Protein AF-A0A3D0NDK8-F1 (afdb_monomer)

Structure (mmCIF, N/CA/C/O backbone):
data_AF-A0A3D0NDK8-F1
#
_entry.id   AF-A0A3D0NDK8-F1
#
loop_
_atom_site.group_PDB
_atom_site.id
_atom_site.type_symbol
_atom_site.label_atom_id
_atom_site.label_alt_id
_atom_site.label_comp_id
_atom_site.label_asym_id
_atom_site.label_entity_id
_atom_site.label_seq_id
_atom_site.pdbx_PDB_ins_code
_atom_site.Cartn_x
_atom_site.Cartn_y
_atom_site.Cartn_z
_atom_site.occupancy
_atom_site.B_iso_or_equiv
_atom_site.auth_seq_id
_atom_site.auth_comp_id
_atom_site.auth_asym_id
_atom_site.auth_atom_id
_atom_site.pdbx_PDB_model_num
ATOM 1 N N . MET A 1 1 ? -35.963 5.975 19.068 1.00 43.03 1 MET A N 1
ATOM 2 C CA . MET A 1 1 ? -34.554 6.032 19.504 1.00 43.03 1 MET A CA 1
ATOM 3 C C . MET A 1 1 ? -33.975 4.639 19.347 1.00 43.03 1 MET A C 1
ATOM 5 O O . MET A 1 1 ? -34.209 3.791 20.192 1.00 43.03 1 MET A O 1
ATOM 9 N N . THR A 1 2 ? -33.311 4.383 18.227 1.00 36.91 2 THR A N 1
ATOM 10 C CA . THR A 1 2 ? -32.616 3.121 17.943 1.00 36.91 2 THR A CA 1
ATOM 11 C C . THR A 1 2 ? -31.193 3.493 17.561 1.00 36.91 2 THR A C 1
ATOM 13 O O . THR A 1 2 ? -30.888 3.749 16.403 1.00 36.91 2 THR A O 1
ATOM 16 N N . THR A 1 3 ? -30.331 3.621 18.566 1.00 42.66 3 THR A N 1
ATOM 17 C CA . THR A 1 3 ? -28.883 3.715 18.377 1.00 42.66 3 THR A CA 1
ATOM 18 C C . THR A 1 3 ? -28.380 2.316 18.041 1.00 42.66 3 THR A C 1
ATOM 20 O O . THR A 1 3 ? -28.148 1.499 18.931 1.00 42.66 3 THR A O 1
ATOM 23 N N . SER A 1 4 ? -28.286 2.007 16.748 1.00 43.38 4 SER A N 1
ATOM 24 C CA . SER A 1 4 ? -27.534 0.846 16.276 1.00 43.38 4 SER A CA 1
ATOM 25 C C . SER A 1 4 ? -26.054 1.171 16.456 1.00 43.38 4 SER A C 1
ATOM 27 O O . SER A 1 4 ? -25.451 1.807 15.595 1.00 43.38 4 SER A O 1
ATOM 29 N N . ASN A 1 5 ? -25.486 0.799 17.604 1.00 49.00 5 ASN A N 1
ATOM 30 C CA . ASN A 1 5 ? -24.044 0.846 17.819 1.00 49.00 5 ASN A CA 1
ATOM 31 C C . ASN A 1 5 ? -23.401 -0.198 16.903 1.00 49.00 5 ASN A C 1
ATOM 33 O O . ASN A 1 5 ? -23.272 -1.362 17.268 1.00 49.00 5 ASN A O 1
ATOM 37 N N . ASN A 1 6 ? -23.032 0.219 15.696 1.00 53.19 6 ASN A N 1
ATOM 38 C CA . ASN A 1 6 ? -22.130 -0.545 14.854 1.00 53.19 6 ASN A CA 1
ATOM 39 C C . ASN A 1 6 ? -20.712 -0.322 15.388 1.00 53.19 6 ASN A C 1
ATOM 41 O O . ASN A 1 6 ? -19.997 0.559 14.919 1.00 53.19 6 ASN A O 1
ATOM 45 N N . THR A 1 7 ? -20.331 -1.050 16.437 1.00 56.03 7 THR A N 1
ATOM 46 C CA . THR A 1 7 ? -18.926 -1.151 16.835 1.00 56.03 7 THR A CA 1
ATOM 47 C C . THR A 1 7 ? -18.231 -1.978 15.762 1.00 56.03 7 THR A C 1
ATOM 49 O O . THR A 1 7 ? -18.252 -3.209 15.822 1.00 56.03 7 THR A O 1
ATOM 52 N N . ALA A 1 8 ? -17.698 -1.315 14.735 1.00 62.81 8 ALA A N 1
ATOM 53 C CA . ALA A 1 8 ? -16.802 -1.961 13.792 1.00 62.81 8 ALA A CA 1
ATOM 54 C C . ALA A 1 8 ? -15.656 -2.577 14.608 1.00 62.81 8 ALA A C 1
ATOM 56 O O . ALA A 1 8 ? -14.964 -1.885 15.348 1.00 62.81 8 ALA A O 1
A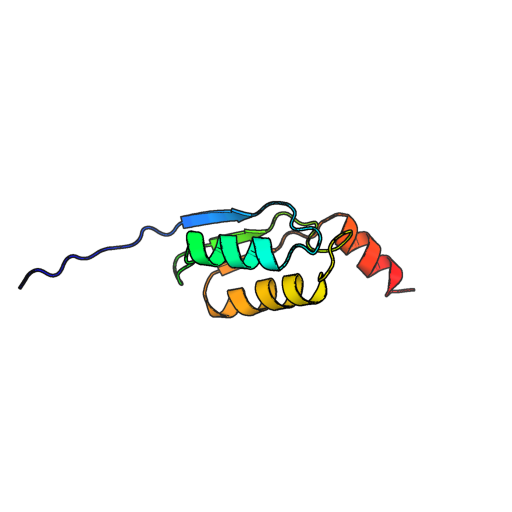TOM 57 N N . SER A 1 9 ? -15.538 -3.903 14.575 1.00 74.69 9 SER A N 1
ATOM 58 C CA . SER A 1 9 ? -14.418 -4.592 15.212 1.00 74.69 9 SER A CA 1
ATOM 59 C C . SER A 1 9 ? -13.148 -4.191 14.477 1.00 74.69 9 SER A C 1
ATOM 61 O O . SER A 1 9 ? -13.129 -4.295 13.253 1.00 74.69 9 SER A O 1
ATOM 63 N N . ALA A 1 10 ? -12.105 -3.803 15.209 1.00 86.25 10 ALA A N 1
ATOM 64 C CA . ALA A 1 10 ? -10.776 -3.577 14.647 1.00 86.25 10 ALA A CA 1
ATOM 65 C C . ALA A 1 10 ? -10.366 -4.767 13.763 1.00 86.25 10 ALA A C 1
ATOM 67 O O . ALA A 1 10 ? -10.425 -5.922 14.210 1.00 86.25 10 ALA A O 1
ATOM 68 N N . ARG A 1 11 ? -10.002 -4.501 12.502 1.00 94.69 11 ARG A N 1
ATOM 69 C CA . ARG A 1 11 ? -9.563 -5.519 11.540 1.00 94.69 11 ARG A CA 1
ATOM 70 C C . ARG A 1 11 ? -8.075 -5.361 11.281 1.00 94.69 11 ARG A C 1
ATOM 72 O O . ARG A 1 11 ? -7.583 -4.257 11.077 1.00 94.69 11 ARG A O 1
ATOM 79 N N . THR A 1 12 ? -7.368 -6.478 11.187 1.00 95.00 12 THR A N 1
ATOM 80 C CA . THR A 1 12 ? -6.033 -6.507 10.582 1.00 95.00 12 THR A CA 1
ATOM 81 C C . THR A 1 12 ? -6.168 -7.013 9.154 1.00 95.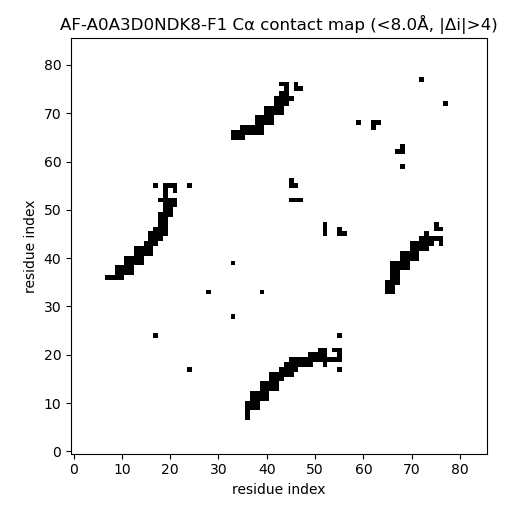00 12 THR A C 1
ATOM 83 O O . THR A 1 12 ? -6.657 -8.122 8.936 1.00 95.00 12 THR A O 1
ATOM 86 N N . ILE A 1 13 ? -5.755 -6.204 8.182 1.00 95.00 13 ILE A N 1
ATOM 87 C CA . ILE A 1 13 ? -5.859 -6.507 6.754 1.00 95.00 13 ILE A CA 1
ATOM 88 C C . ILE A 1 13 ? -4.448 -6.561 6.178 1.00 95.00 13 ILE A C 1
ATOM 90 O O . ILE A 1 13 ? -3.737 -5.560 6.176 1.00 95.00 13 ILE A O 1
ATOM 94 N N . ALA A 1 14 ? -4.045 -7.733 5.691 1.00 94.06 14 ALA A N 1
ATOM 95 C CA . ALA A 1 14 ? -2.769 -7.913 5.010 1.00 94.06 14 ALA A CA 1
ATOM 96 C C . ALA A 1 14 ? -2.937 -7.713 3.497 1.00 94.06 14 ALA A C 1
ATOM 98 O O . ALA A 1 14 ? -3.805 -8.334 2.882 1.00 94.06 14 ALA A O 1
ATOM 99 N N . ILE A 1 15 ? -2.102 -6.858 2.913 1.00 92.19 15 ILE A N 1
ATOM 100 C CA . ILE A 1 15 ? -2.060 -6.529 1.487 1.00 92.19 15 ILE A CA 1
ATOM 101 C C . ILE A 1 15 ? -0.728 -7.049 0.934 1.00 92.19 15 ILE A C 1
ATOM 103 O O . ILE A 1 15 ? 0.338 -6.703 1.445 1.00 92.19 15 ILE A O 1
ATOM 107 N N . GLY A 1 16 ? -0.812 -7.929 -0.065 1.00 87.94 16 GLY A N 1
ATOM 108 C CA . GLY A 1 16 ? 0.349 -8.509 -0.747 1.00 87.94 16 GLY A CA 1
ATOM 109 C C . GLY A 1 16 ? 0.989 -7.564 -1.765 1.00 87.94 16 GLY A C 1
ATOM 110 O O . GLY A 1 16 ? 0.717 -6.366 -1.762 1.00 87.94 16 GLY A O 1
ATOM 111 N N . ASP A 1 17 ? 1.821 -8.133 -2.632 1.00 85.75 17 ASP A N 1
ATOM 112 C CA . ASP A 1 17 ? 2.663 -7.416 -3.595 1.00 85.75 17 ASP A CA 1
ATOM 113 C C . ASP A 1 17 ? 1.839 -6.520 -4.539 1.00 85.75 17 ASP A C 1
ATOM 115 O O . ASP A 1 17 ? 0.839 -6.955 -5.121 1.00 85.75 17 ASP A O 1
ATOM 119 N N . ILE A 1 18 ? 2.263 -5.260 -4.697 1.00 85.25 18 ILE A N 1
ATOM 120 C CA . ILE A 1 18 ? 1.543 -4.253 -5.499 1.00 85.25 18 ILE A CA 1
ATOM 121 C C . ILE A 1 18 ? 2.220 -4.039 -6.854 1.00 85.25 18 ILE A C 1
ATOM 123 O O . ILE A 1 18 ? 1.524 -3.808 -7.840 1.00 85.25 18 ILE A O 1
ATOM 127 N N . HIS A 1 19 ? 3.554 -4.102 -6.923 1.00 84.75 19 HIS A N 1
ATOM 128 C CA . HIS A 1 19 ? 4.326 -3.962 -8.163 1.00 84.75 19 HIS A CA 1
ATOM 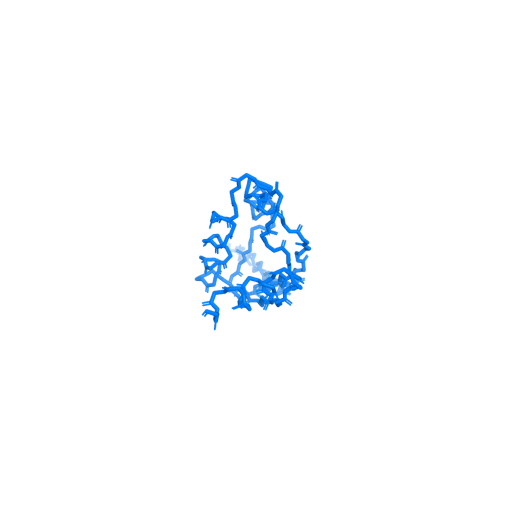129 C C . HIS A 1 19 ? 3.909 -2.756 -9.027 1.00 84.75 19 HIS A C 1
ATOM 131 O O . HIS A 1 19 ? 3.682 -2.884 -10.227 1.00 84.75 19 HIS A O 1
ATOM 137 N N . GLY A 1 20 ? 3.747 -1.571 -8.429 1.00 80.44 20 GLY A N 1
ATOM 138 C CA . GLY A 1 20 ? 3.408 -0.340 -9.157 1.00 80.44 20 GLY A CA 1
ATOM 139 C C . GLY A 1 20 ? 1.981 -0.255 -9.731 1.00 80.44 20 GLY A C 1
ATOM 140 O O . GLY A 1 20 ? 1.700 0.665 -10.503 1.00 80.44 20 GLY A O 1
ATOM 141 N N . CYS A 1 21 ? 1.084 -1.177 -9.368 1.00 86.62 21 CYS A N 1
ATOM 142 C CA . CYS A 1 21 ? -0.324 -1.213 -9.782 1.00 86.62 21 CYS A CA 1
ATOM 143 C C . CYS A 1 21 ? -1.209 -0.304 -8.903 1.00 86.62 21 CYS A C 1
ATOM 145 O O . CYS A 1 21 ? -1.928 -0.754 -8.006 1.00 86.62 21 CYS A O 1
ATOM 147 N N . ALA A 1 22 ? -1.114 1.011 -9.125 1.00 89.00 22 ALA A N 1
ATOM 148 C CA . ALA A 1 22 ? -1.813 2.011 -8.313 1.00 89.00 22 ALA A CA 1
ATOM 149 C C . ALA A 1 22 ? -3.348 1.962 -8.447 1.00 89.00 22 ALA A C 1
ATOM 151 O O . ALA A 1 22 ? -4.049 2.153 -7.452 1.00 89.00 22 ALA A O 1
ATOM 152 N N . ASP A 1 23 ? -3.872 1.676 -9.644 1.00 91.25 23 ASP A N 1
ATOM 153 C CA . ASP A 1 23 ? -5.319 1.609 -9.893 1.00 91.25 23 ASP A CA 1
ATOM 154 C C . ASP A 1 23 ? -5.966 0.454 -9.106 1.00 91.25 23 ASP A C 1
ATOM 156 O O . ASP A 1 23 ? -7.060 0.592 -8.557 1.00 91.25 23 ASP A O 1
ATOM 160 N N . GLU A 1 24 ? -5.296 -0.694 -9.038 1.00 91.31 24 GLU A N 1
ATOM 161 C CA . GLU A 1 24 ? -5.732 -1.884 -8.311 1.00 91.31 24 GLU A CA 1
ATOM 162 C C . GLU A 1 24 ? -5.684 -1.665 -6.800 1.00 91.31 24 GLU A C 1
ATOM 164 O O . GLU A 1 24 ? -6.615 -2.057 -6.091 1.00 91.31 24 GLU A O 1
ATOM 169 N N . LEU A 1 25 ? -4.636 -0.997 -6.308 1.00 92.62 25 LEU A N 1
ATOM 170 C CA . LEU A 1 25 ? -4.544 -0.613 -4.903 1.00 92.62 25 LE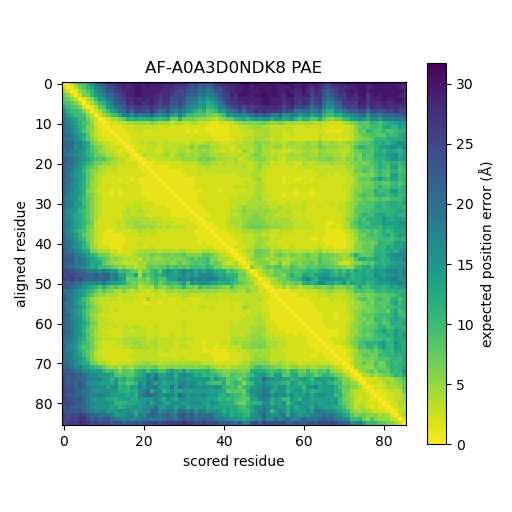U A CA 1
ATOM 171 C C . LEU A 1 25 ? -5.705 0.311 -4.512 1.00 92.62 25 LEU A C 1
ATOM 173 O O . LEU A 1 25 ? -6.366 0.075 -3.504 1.00 92.62 25 LEU A O 1
ATOM 177 N N . GLU A 1 26 ? -5.997 1.336 -5.309 1.00 93.25 26 GLU A N 1
ATOM 178 C CA . GLU A 1 26 ? -7.104 2.259 -5.036 1.00 93.25 26 GLU A CA 1
ATOM 179 C C . GLU A 1 26 ? -8.467 1.560 -5.065 1.00 93.25 26 GLU A C 1
ATOM 181 O O . GLU A 1 26 ? -9.295 1.787 -4.179 1.00 93.25 26 GLU A O 1
ATOM 186 N N . GLN A 1 27 ? -8.691 0.663 -6.028 1.00 94.81 27 GLN A N 1
ATOM 187 C CA . GLN A 1 27 ? -9.905 -0.155 -6.079 1.00 94.81 27 GLN A CA 1
ATOM 188 C C . GLN A 1 27 ? -10.042 -1.047 -4.840 1.00 94.81 27 GLN A C 1
ATOM 190 O O . GLN A 1 27 ? -11.120 -1.119 -4.248 1.00 94.81 27 GLN A O 1
ATOM 195 N N . LEU A 1 28 ? -8.955 -1.689 -4.401 1.00 93.88 28 LEU A N 1
ATOM 196 C CA . LEU A 1 28 ? -8.949 -2.487 -3.176 1.00 93.88 28 LEU A CA 1
ATOM 197 C C . LEU A 1 28 ? -9.319 -1.632 -1.956 1.00 93.88 28 LEU A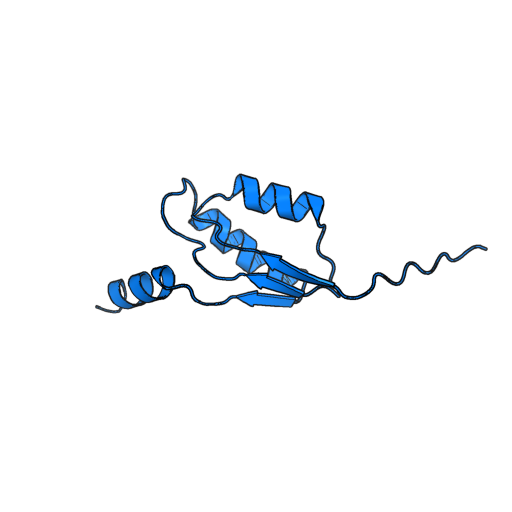 C 1
ATOM 199 O O . LEU A 1 28 ? -10.164 -2.037 -1.157 1.00 93.88 28 LEU A O 1
ATOM 203 N N . LEU A 1 29 ? -8.739 -0.437 -1.829 1.00 94.44 29 LEU A N 1
ATOM 204 C CA . LEU A 1 29 ? -9.026 0.488 -0.729 1.00 94.44 29 LEU A CA 1
ATOM 205 C C . LEU A 1 29 ? -10.489 0.955 -0.729 1.00 94.44 29 LEU A C 1
ATOM 207 O O . LEU A 1 29 ? -11.104 1.036 0.335 1.00 94.44 29 LEU A O 1
ATOM 211 N N . GLN A 1 30 ? -11.077 1.189 -1.906 1.00 94.62 30 GLN A N 1
ATOM 212 C CA . GLN A 1 30 ? -12.502 1.514 -2.044 1.00 94.62 30 GLN A CA 1
ATOM 213 C C . GLN A 1 30 ? -13.425 0.364 -1.623 1.00 94.62 30 GLN A C 1
ATOM 215 O O . GLN A 1 30 ? -14.525 0.616 -1.124 1.00 94.62 30 GLN A O 1
ATOM 220 N N . LEU A 1 31 ? -12.991 -0.886 -1.813 1.00 93.69 31 LEU A N 1
ATOM 221 C CA . LEU A 1 31 ? -13.744 -2.073 -1.407 1.00 93.69 31 LEU A CA 1
ATOM 222 C C . LEU A 1 31 ? -13.673 -2.312 0.103 1.00 93.69 31 LEU A C 1
ATOM 224 O O . LEU A 1 31 ? -14.697 -2.599 0.722 1.00 93.69 31 LEU A O 1
ATOM 228 N N . ILE A 1 32 ? -12.483 -2.212 0.702 1.00 93.44 32 ILE A N 1
ATOM 229 C CA . ILE A 1 32 ? -12.294 -2.544 2.124 1.00 93.44 32 ILE A CA 1
ATOM 230 C C . ILE A 1 32 ? -12.646 -1.391 3.069 1.00 93.44 32 ILE A C 1
ATOM 232 O O . ILE A 1 32 ? -12.941 -1.663 4.237 1.00 93.44 32 ILE A O 1
ATOM 236 N N . GLN A 1 33 ? -12.607 -0.148 2.564 1.00 94.62 33 GLN A N 1
ATOM 237 C CA . GLN A 1 33 ? -12.886 1.107 3.275 1.00 94.62 33 GLN A CA 1
ATOM 238 C C . GLN A 1 33 ? -12.239 1.122 4.667 1.00 94.62 33 GLN A C 1
ATOM 240 O O . GLN A 1 33 ? -12.928 0.896 5.666 1.00 94.62 33 GLN A O 1
ATOM 245 N N . PRO A 1 34 ? -10.906 1.299 4.741 1.00 92.56 34 PRO A N 1
ATOM 246 C CA . PRO A 1 34 ? -10.205 1.262 6.013 1.00 92.56 34 PRO A CA 1
ATOM 247 C C . PRO A 1 34 ? -10.681 2.396 6.924 1.00 92.56 34 PRO A C 1
ATOM 249 O O . PRO A 1 34 ? -10.933 3.518 6.486 1.00 92.56 34 PRO A O 1
ATOM 252 N N . THR A 1 35 ? -10.815 2.071 8.201 1.00 93.88 35 THR A N 1
ATOM 253 C CA . THR A 1 35 ? -11.254 2.964 9.272 1.00 93.88 35 THR A CA 1
ATOM 254 C C . THR A 1 35 ? -10.117 3.181 10.266 1.00 93.88 35 THR A C 1
ATOM 256 O O . THR A 1 35 ? -9.128 2.452 10.247 1.00 93.88 35 THR A O 1
ATOM 259 N N . ALA A 1 36 ? -10.261 4.156 11.163 1.00 93.38 36 ALA A N 1
ATOM 260 C CA . ALA A 1 36 ? -9.231 4.484 12.151 1.00 93.38 36 ALA A CA 1
ATOM 261 C C . ALA A 1 36 ? -8.878 3.336 13.111 1.00 93.38 36 ALA A C 1
ATOM 263 O O . ALA A 1 36 ? -7.775 3.320 13.651 1.00 93.38 36 ALA A O 1
ATOM 264 N N . ASP A 1 37 ? -9.786 2.376 13.296 1.00 93.25 37 ASP A N 1
ATOM 265 C CA . ASP A 1 37 ? -9.574 1.207 14.155 1.00 93.25 37 ASP A CA 1
ATOM 266 C C . ASP A 1 37 ? -8.912 0.030 13.411 1.00 93.25 37 ASP A C 1
ATOM 268 O O . ASP A 1 37 ? -8.591 -0.991 14.023 1.00 93.25 37 ASP A O 1
ATOM 272 N N . ASP A 1 38 ? -8.724 0.134 12.092 1.00 94.69 38 ASP A N 1
ATOM 273 C CA . ASP A 1 38 ? -8.102 -0.914 11.287 1.00 94.69 38 ASP A CA 1
ATOM 274 C C . ASP A 1 38 ? -6.570 -0.809 11.280 1.00 94.69 38 ASP A C 1
ATOM 276 O O . ASP A 1 38 ? -5.976 0.257 11.447 1.00 94.69 38 ASP A O 1
ATOM 280 N N . THR A 1 39 ? -5.919 -1.945 11.035 1.00 94.38 39 THR A N 1
ATOM 281 C CA . THR A 1 39 ? -4.479 -2.040 10.780 1.00 94.38 39 THR A CA 1
ATOM 282 C C . THR A 1 39 ? -4.245 -2.616 9.392 1.00 94.38 39 THR A C 1
ATOM 284 O O . THR A 1 39 ? -4.615 -3.762 9.123 1.00 94.38 39 THR A O 1
ATOM 287 N N . LEU A 1 40 ? -3.600 -1.847 8.519 1.00 95.44 40 LEU A N 1
ATOM 288 C CA . LEU A 1 40 ? -3.167 -2.299 7.200 1.00 95.44 40 LEU A CA 1
ATOM 289 C C . LEU A 1 40 ? -1.716 -2.773 7.267 1.00 95.44 40 LEU A C 1
ATOM 291 O O . LEU A 1 40 ? -0.834 -2.020 7.672 1.00 95.44 40 LEU A O 1
ATOM 295 N N . VAL A 1 41 ? -1.460 -4.013 6.856 1.00 93.69 41 VAL A N 1
ATOM 296 C CA . VAL A 1 41 ? -0.115 -4.599 6.805 1.00 93.69 41 VAL A CA 1
ATOM 297 C C . VAL A 1 41 ? 0.267 -4.825 5.351 1.00 93.69 41 VAL A C 1
ATOM 299 O O . VAL A 1 41 ?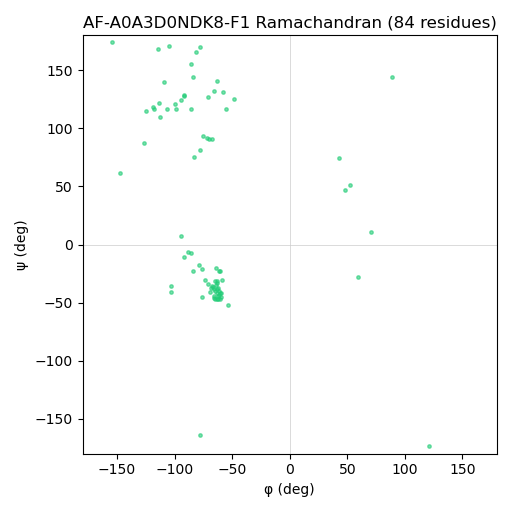 -0.285 -5.707 4.700 1.00 93.69 41 VAL A O 1
ATOM 302 N N . PHE A 1 42 ? 1.217 -4.051 4.844 1.00 91.88 42 PHE A N 1
ATOM 303 C CA . PHE A 1 42 ? 1.763 -4.226 3.505 1.00 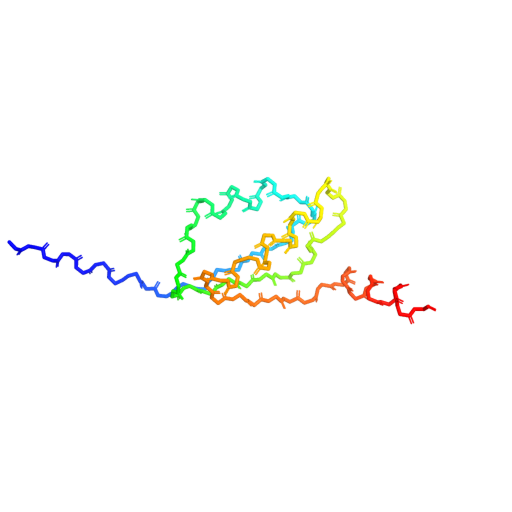91.88 42 PHE A CA 1
ATOM 304 C C . PHE A 1 42 ? 2.995 -5.132 3.546 1.00 91.88 42 PHE A C 1
ATOM 306 O O . PHE A 1 42 ? 3.917 -4.897 4.332 1.00 91.88 42 PHE A O 1
ATOM 313 N N . LEU A 1 43 ? 2.997 -6.175 2.714 1.00 85.56 43 LEU A N 1
ATOM 314 C CA . LEU A 1 43 ? 3.981 -7.261 2.787 1.00 85.56 43 LEU A CA 1
ATOM 315 C C . LEU A 1 43 ? 5.295 -7.002 2.024 1.00 85.56 43 LEU A C 1
ATOM 317 O O . LEU A 1 43 ? 6.239 -7.766 2.217 1.00 85.56 43 LEU A O 1
ATOM 321 N N . GLY A 1 44 ? 5.392 -5.918 1.249 1.00 79.06 44 GLY A N 1
ATOM 322 C CA . GLY A 1 44 ? 6.577 -5.559 0.458 1.00 79.06 44 GLY A CA 1
ATOM 323 C C . GLY A 1 44 ? 6.269 -5.445 -1.036 1.00 79.06 44 GLY A C 1
ATOM 324 O O . GLY A 1 44 ? 5.104 -5.487 -1.428 1.00 79.06 44 GLY A O 1
ATOM 325 N N . ASP A 1 45 ? 7.312 -5.266 -1.852 1.00 78.12 45 ASP A N 1
ATOM 326 C CA . ASP A 1 45 ? 7.240 -5.214 -3.320 1.00 78.12 45 ASP A CA 1
ATOM 327 C C . ASP A 1 45 ? 6.188 -4.206 -3.826 1.00 78.12 45 ASP A C 1
ATOM 329 O O . ASP A 1 45 ? 5.307 -4.484 -4.647 1.00 78.12 45 ASP A O 1
ATOM 333 N N . TYR A 1 46 ? 6.284 -2.983 -3.298 1.00 75.31 46 TYR A N 1
ATOM 334 C CA . TYR A 1 46 ? 5.435 -1.859 -3.701 1.00 75.31 46 TYR A CA 1
ATOM 335 C C . TYR A 1 46 ? 5.796 -1.375 -5.105 1.00 75.31 46 TYR A C 1
ATOM 337 O O . TYR A 1 46 ? 4.942 -0.897 -5.855 1.00 75.31 46 TYR A O 1
ATOM 345 N N . ILE A 1 47 ? 7.088 -1.467 -5.420 1.00 63.53 47 ILE A N 1
ATOM 346 C CA . ILE A 1 47 ? 7.712 -0.960 -6.635 1.00 63.53 47 ILE A CA 1
ATOM 347 C C . ILE A 1 47 ? 8.028 -2.107 -7.602 1.00 63.53 47 ILE A C 1
ATOM 349 O O . ILE A 1 47 ? 7.971 -3.281 -7.242 1.00 63.53 47 ILE A O 1
ATOM 353 N N . ASP A 1 48 ? 8.424 -1.729 -8.818 1.00 61.75 48 ASP A N 1
ATOM 354 C CA . ASP A 1 48 ? 8.872 -2.601 -9.914 1.00 61.75 48 ASP A CA 1
ATOM 355 C C . ASP A 1 48 ? 7.750 -3.109 -10.846 1.00 61.75 48 ASP A C 1
ATOM 357 O O . ASP A 1 48 ? 6.628 -3.354 -10.421 1.00 61.75 48 ASP A O 1
ATOM 361 N N . ARG A 1 49 ? 8.063 -3.236 -12.147 1.00 60.06 49 ARG A N 1
ATOM 362 C CA . ARG A 1 49 ? 7.200 -3.670 -13.283 1.00 60.06 49 ARG A CA 1
ATOM 363 C C . ARG A 1 49 ? 5.925 -2.872 -13.608 1.00 60.06 49 ARG A C 1
ATOM 365 O O . ARG A 1 49 ? 5.518 -2.899 -14.771 1.00 60.06 49 ARG A O 1
ATOM 372 N N . GLY A 1 50 ? 5.296 -2.202 -12.651 1.00 62.91 50 GLY A N 1
ATOM 373 C CA . GLY A 1 50 ? 4.064 -1.442 -12.871 1.00 62.91 50 GLY A CA 1
ATOM 374 C C . GLY A 1 50 ? 4.270 -0.046 -13.464 1.00 62.91 50 GLY A C 1
ATOM 375 O O . GLY A 1 50 ? 5.385 0.484 -13.467 1.00 62.91 50 GLY A O 1
ATOM 376 N N . PRO A 1 51 ? 3.189 0.575 -13.967 1.00 74.44 51 PRO A N 1
ATOM 377 C CA . PRO A 1 51 ? 3.249 1.868 -14.642 1.00 74.44 51 PRO A CA 1
ATOM 378 C C . PRO A 1 51 ? 3.420 3.065 -13.691 1.00 74.44 51 PRO A C 1
ATOM 380 O O . PRO A 1 51 ? 3.858 4.116 -14.155 1.00 74.44 51 PRO A O 1
ATOM 383 N N . ASP A 1 52 ? 3.082 2.938 -12.396 1.00 83.25 52 ASP A N 1
ATOM 384 C CA . ASP A 1 52 ? 2.989 4.090 -11.483 1.00 83.25 52 ASP A CA 1
ATOM 385 C C . ASP A 1 52 ? 3.369 3.771 -10.019 1.00 83.25 52 ASP A C 1
ATOM 387 O O . ASP A 1 52 ? 2.589 3.911 -9.073 1.00 83.25 52 ASP A O 1
ATOM 391 N N . SER A 1 53 ? 4.621 3.354 -9.812 1.00 83.00 53 SER A N 1
ATOM 392 C CA . SER A 1 53 ? 5.181 3.100 -8.473 1.00 83.00 53 SER A CA 1
ATOM 393 C C . SER A 1 53 ? 5.142 4.331 -7.557 1.00 83.00 53 SER A C 1
ATOM 395 O O . SER A 1 53 ? 5.010 4.192 -6.343 1.00 83.00 53 SER A O 1
ATOM 397 N N . GLN A 1 54 ? 5.240 5.547 -8.109 1.00 86.25 54 GLN A N 1
ATOM 398 C CA . GLN A 1 54 ? 5.204 6.773 -7.309 1.00 86.25 54 GLN A CA 1
ATOM 399 C C . GLN A 1 54 ? 3.837 6.957 -6.647 1.00 86.25 54 GLN A C 1
ATOM 401 O O . GLN A 1 54 ? 3.764 7.275 -5.457 1.00 86.25 54 GLN A O 1
ATOM 406 N N . ARG A 1 55 ? 2.753 6.741 -7.398 1.00 90.12 55 ARG A N 1
ATOM 407 C CA . ARG A 1 55 ? 1.399 6.865 -6.865 1.00 90.12 55 ARG A CA 1
ATOM 408 C C . ARG A 1 55 ? 1.100 5.806 -5.812 1.00 90.12 55 ARG A C 1
ATOM 410 O O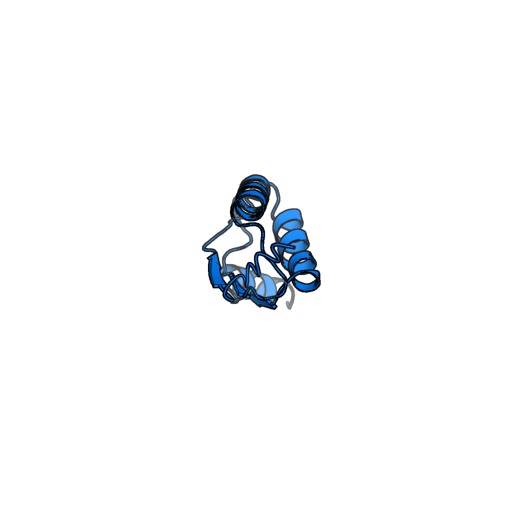 . ARG A 1 55 ? 0.531 6.157 -4.785 1.00 90.12 55 ARG A O 1
ATOM 417 N N . VAL A 1 56 ? 1.573 4.568 -5.989 1.00 89.12 56 VAL A N 1
ATOM 418 C CA . VAL A 1 56 ? 1.488 3.520 -4.951 1.00 89.12 56 VAL A CA 1
ATOM 419 C C . VAL A 1 56 ? 2.095 4.000 -3.632 1.00 89.12 56 VAL A C 1
ATOM 421 O O . VAL A 1 56 ? 1.429 3.963 -2.598 1.00 89.12 56 VAL A O 1
ATOM 424 N N . ILE A 1 57 ? 3.333 4.500 -3.664 1.00 88.50 57 ILE A N 1
ATOM 425 C CA . ILE A 1 57 ? 4.028 4.964 -2.457 1.00 88.50 57 ILE A CA 1
ATOM 426 C C . ILE A 1 57 ? 3.288 6.138 -1.808 1.00 88.50 57 ILE A C 1
ATOM 428 O O . ILE A 1 57 ? 3.077 6.130 -0.595 1.00 88.50 57 ILE A O 1
ATOM 432 N N . ASN A 1 58 ? 2.838 7.114 -2.599 1.00 91.19 58 ASN A N 1
ATOM 433 C CA . ASN A 1 58 ? 2.070 8.249 -2.081 1.00 91.19 58 ASN A CA 1
ATOM 434 C C . ASN A 1 58 ? 0.765 7.799 -1.406 1.00 91.19 58 ASN A C 1
ATOM 436 O O . ASN A 1 58 ? 0.434 8.295 -0.330 1.00 91.19 58 ASN A O 1
ATOM 440 N N . THR A 1 59 ? 0.058 6.831 -1.992 1.00 91.69 59 THR A N 1
ATOM 441 C CA . THR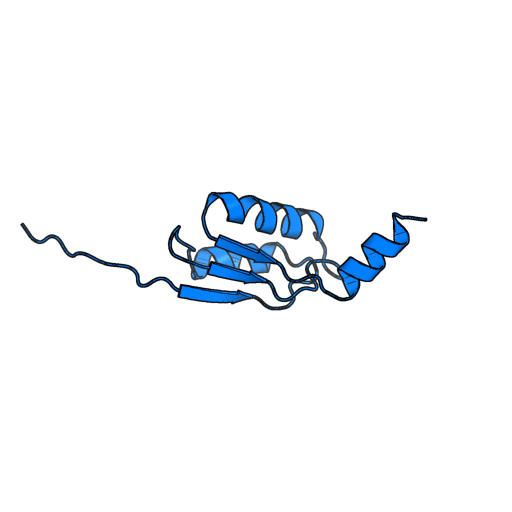 A 1 59 ? -1.164 6.255 -1.414 1.00 91.69 59 THR A CA 1
ATOM 442 C C . THR A 1 59 ? -0.877 5.549 -0.090 1.00 91.69 59 THR A C 1
ATOM 444 O O . THR A 1 59 ? -1.561 5.805 0.900 1.00 91.69 59 THR A O 1
ATOM 447 N N . VAL A 1 60 ? 0.166 4.713 -0.025 1.00 90.69 60 VAL A N 1
ATOM 448 C CA . VAL A 1 60 ? 0.565 4.014 1.212 1.00 90.69 60 VAL A CA 1
ATOM 449 C C . VAL A 1 60 ? 0.950 5.000 2.318 1.00 90.69 60 VAL A C 1
ATOM 451 O O . VAL A 1 60 ? 0.581 4.804 3.475 1.00 90.69 60 VAL A O 1
ATOM 454 N N . ILE A 1 61 ? 1.655 6.083 1.977 1.00 90.38 61 ILE A N 1
ATOM 455 C CA . ILE A 1 61 ? 2.002 7.143 2.932 1.00 90.38 61 ILE A CA 1
ATOM 456 C C . ILE A 1 61 ? 0.740 7.854 3.433 1.00 90.38 61 ILE A C 1
ATOM 458 O O . ILE A 1 61 ? 0.589 8.019 4.642 1.00 90.38 61 ILE A O 1
ATOM 462 N N . GLY A 1 62 ? -0.178 8.230 2.538 1.00 92.69 62 GLY A N 1
ATOM 463 C CA . GLY A 1 62 ? -1.416 8.932 2.897 1.00 92.69 62 GLY A CA 1
ATOM 464 C C . GLY A 1 62 ? -2.349 8.119 3.801 1.00 92.69 62 GLY A C 1
ATOM 465 O O . GLY A 1 62 ? -3.005 8.679 4.676 1.00 92.69 62 GLY A O 1
ATOM 466 N N . LEU A 1 63 ? -2.361 6.788 3.677 1.00 92.88 63 LEU A N 1
ATOM 467 C CA . LEU A 1 63 ? -3.175 5.911 4.533 1.00 92.88 63 LEU A CA 1
ATOM 468 C C . LEU A 1 63 ? -2.823 6.003 6.025 1.00 92.88 63 LEU A C 1
ATOM 470 O O . LEU A 1 63 ? -3.685 5.726 6.862 1.00 92.88 63 LEU A O 1
ATOM 474 N N . ARG A 1 64 ? -1.604 6.448 6.364 1.00 92.12 64 ARG A N 1
ATOM 475 C CA . ARG A 1 64 ? -1.176 6.693 7.753 1.00 92.12 64 ARG A CA 1
ATOM 476 C C . ARG A 1 64 ? -1.966 7.811 8.434 1.00 92.12 64 ARG A C 1
ATOM 478 O O . ARG A 1 64 ? -1.991 7.869 9.656 1.00 92.12 64 ARG A O 1
ATOM 485 N N . GLU A 1 65 ? -2.608 8.693 7.669 1.00 92.62 65 GLU A N 1
ATOM 486 C CA . GLU A 1 65 ? -3.508 9.716 8.217 1.00 92.62 65 GLU A CA 1
ATOM 487 C C . GLU A 1 65 ? -4.889 9.148 8.572 1.00 92.62 65 GLU A C 1
ATOM 489 O O . GLU A 1 65 ? -5.647 9.775 9.309 1.00 92.62 65 GLU A O 1
ATOM 494 N N . THR A 1 66 ? -5.229 7.968 8.043 1.00 91.56 66 THR A N 1
ATOM 495 C CA . THR A 1 66 ? -6.552 7.351 8.200 1.00 91.56 66 THR A CA 1
ATOM 496 C C . THR A 1 66 ? -6.554 6.224 9.226 1.00 91.56 66 THR A C 1
ATOM 498 O O . THR A 1 66 ? -7.519 6.110 9.972 1.00 91.56 66 THR A O 1
ATOM 501 N N . CYS A 1 67 ? -5.518 5.383 9.251 1.00 92.62 67 CYS A N 1
ATOM 502 C CA . CYS A 1 67 ? -5.469 4.155 10.049 1.00 92.62 67 CYS A CA 1
ATOM 503 C C . CYS A 1 67 ? -4.026 3.754 10.385 1.00 92.62 67 CYS A C 1
ATOM 505 O O . CYS A 1 67 ? -3.072 4.362 9.890 1.00 92.62 67 CYS A O 1
ATOM 507 N N . GLU A 1 68 ? -3.856 2.712 11.202 1.00 93.69 68 GLU A N 1
ATOM 508 C CA . GLU A 1 68 ? -2.527 2.166 11.474 1.00 93.69 68 GLU A CA 1
ATOM 509 C C . GLU A 1 68 ? -1.994 1.446 10.229 1.00 93.69 68 GLU A C 1
ATOM 511 O O . GLU A 1 68 ? -2.649 0.560 9.674 1.00 93.69 68 GLU A O 1
ATOM 516 N N . VAL A 1 69 ? -0.786 1.806 9.790 1.00 93.94 69 VAL A N 1
ATOM 517 C CA . VAL A 1 69 ? -0.156 1.223 8.599 1.00 93.94 69 VAL A CA 1
ATOM 518 C C . VAL A 1 69 ? 1.212 0.648 8.949 1.00 93.94 69 VAL A C 1
ATOM 520 O O . VAL A 1 69 ? 2.161 1.376 9.255 1.00 93.94 69 VAL A O 1
ATOM 523 N N . VAL A 1 70 ? 1.326 -0.670 8.820 1.00 91.69 70 VAL A N 1
ATOM 524 C CA . VAL A 1 70 ? 2.568 -1.429 8.951 1.00 91.69 70 VAL A CA 1
ATOM 525 C C . VAL A 1 70 ? 3.109 -1.714 7.555 1.00 91.69 70 VAL A C 1
ATOM 527 O O . VAL A 1 70 ? 2.483 -2.413 6.765 1.00 91.69 70 VAL A O 1
ATOM 530 N N . THR A 1 71 ? 4.288 -1.183 7.250 1.00 87.62 71 THR A N 1
ATOM 531 C CA . THR A 1 71 ? 4.991 -1.435 5.987 1.00 87.62 71 THR A CA 1
ATOM 532 C C . THR A 1 71 ? 6.176 -2.350 6.241 1.00 87.62 71 THR A C 1
ATOM 534 O O . THR A 1 71 ? 7.102 -1.964 6.960 1.00 87.62 71 THR A O 1
ATOM 537 N N . LEU A 1 72 ? 6.166 -3.544 5.654 1.00 81.19 72 LEU A N 1
ATOM 538 C CA . LEU A 1 72 ? 7.348 -4.398 5.592 1.00 81.19 72 LEU A CA 1
ATOM 539 C C . LEU A 1 72 ? 8.211 -3.979 4.402 1.00 81.19 72 LEU A C 1
ATOM 541 O O . LEU A 1 72 ? 7.693 -3.555 3.368 1.00 81.19 72 LEU A O 1
ATOM 545 N N . VAL A 1 73 ? 9.529 -4.055 4.581 1.00 68.69 73 VAL A N 1
ATOM 546 C CA . VAL A 1 73 ? 10.509 -3.761 3.531 1.00 68.69 73 VAL A CA 1
ATOM 547 C C . VAL A 1 73 ? 10.704 -5.037 2.716 1.00 68.69 73 VAL A C 1
ATOM 549 O O . VAL A 1 73 ? 11.156 -6.043 3.266 1.00 68.69 73 VAL A O 1
ATOM 552 N N . GLY A 1 74 ? 10.340 -5.001 1.434 1.00 62.22 74 GLY A N 1
ATOM 553 C CA . GLY A 1 74 ? 10.583 -6.091 0.498 1.00 62.22 74 GLY A CA 1
ATOM 554 C C . GLY A 1 74 ? 12.032 -6.118 0.014 1.00 62.22 74 GLY A C 1
ATOM 555 O O . GLY A 1 74 ? 12.817 -5.191 0.236 1.00 62.22 74 GLY A O 1
ATOM 556 N N . ASN A 1 75 ? 12.402 -7.190 -0.685 1.00 64.75 75 ASN A N 1
ATOM 557 C CA . ASN A 1 75 ? 13.755 -7.335 -1.233 1.00 64.75 75 ASN A CA 1
ATOM 558 C C . ASN A 1 75 ? 14.069 -6.242 -2.273 1.00 64.75 75 ASN A C 1
ATOM 560 O O . ASN A 1 75 ? 15.210 -5.787 -2.354 1.00 64.75 75 ASN A O 1
ATOM 564 N N . HIS A 1 76 ? 13.064 -5.787 -3.032 1.00 58.69 76 HIS A N 1
ATOM 565 C CA . HIS A 1 76 ? 13.213 -4.722 -4.027 1.00 58.69 76 HIS A CA 1
ATOM 566 C C . HIS A 1 76 ? 13.502 -3.355 -3.382 1.00 58.69 76 HIS A C 1
ATOM 568 O O . HIS A 1 76 ? 14.338 -2.604 -3.887 1.00 58.69 76 HIS A O 1
ATOM 574 N N . GLU A 1 77 ? 12.898 -3.044 -2.230 1.00 60.41 77 GLU A N 1
ATOM 575 C CA . GLU A 1 77 ? 13.202 -1.814 -1.487 1.00 60.41 77 GLU A CA 1
ATOM 576 C C . GLU A 1 77 ? 14.623 -1.816 -0.906 1.00 60.41 77 GLU A C 1
ATOM 578 O O . GLU A 1 77 ? 15.280 -0.775 -0.913 1.00 60.41 77 GLU A O 1
ATOM 583 N N . ILE A 1 78 ? 15.126 -2.973 -0.458 1.00 67.81 78 ILE A N 1
ATOM 584 C CA . ILE A 1 78 ? 16.523 -3.115 -0.012 1.00 67.81 78 ILE A CA 1
ATOM 585 C C . ILE A 1 78 ? 17.476 -2.831 -1.179 1.00 67.81 78 ILE A C 1
ATOM 587 O O . ILE A 1 78 ? 18.399 -2.033 -1.036 1.00 67.81 78 ILE A O 1
ATOM 591 N N . MET A 1 79 ? 17.213 -3.407 -2.357 1.00 61.53 79 MET A N 1
ATOM 592 C CA . MET A 1 79 ? 18.028 -3.159 -3.552 1.00 61.53 79 MET A CA 1
ATOM 593 C C . MET A 1 79 ? 18.002 -1.689 -4.001 1.00 61.53 79 MET A C 1
ATOM 595 O O . MET A 1 79 ? 19.031 -1.166 -4.429 1.00 61.53 79 MET A O 1
ATOM 599 N N . LEU A 1 80 ? 16.854 -1.003 -3.895 1.00 65.81 80 LEU A N 1
ATOM 600 C CA . LEU A 1 80 ? 16.757 0.429 -4.198 1.00 65.81 80 LEU A CA 1
ATOM 601 C C . LEU A 1 80 ? 17.572 1.273 -3.209 1.00 65.81 80 LEU A C 1
ATOM 603 O O . LEU A 1 80 ? 18.297 2.167 -3.642 1.00 65.81 80 LEU A O 1
ATOM 607 N N . LEU A 1 81 ? 17.458 0.999 -1.905 1.00 70.50 81 LEU A N 1
ATOM 608 C CA . LEU A 1 81 ? 18.213 1.703 -0.862 1.00 70.50 81 LEU A CA 1
ATOM 609 C C . LEU A 1 81 ? 19.726 1.538 -1.056 1.00 70.50 81 LEU A C 1
ATOM 611 O O . LEU A 1 81 ? 20.457 2.524 -0.969 1.00 70.50 81 LEU A O 1
ATOM 615 N N . ASP A 1 82 ? 20.179 0.334 -1.404 1.00 73.00 82 ASP A N 1
ATOM 616 C CA . ASP A 1 82 ? 21.588 0.065 -1.705 1.00 73.00 82 ASP A CA 1
ATOM 617 C C . ASP A 1 82 ? 22.080 0.832 -2.945 1.00 73.00 82 ASP A C 1
ATOM 619 O O . ASP A 1 82 ? 23.228 1.271 -2.984 1.00 73.00 82 ASP A O 1
ATOM 623 N N . ALA A 1 83 ? 21.228 1.029 -3.956 1.00 69.12 83 ALA A N 1
ATOM 624 C CA . ALA A 1 83 ? 21.592 1.744 -5.180 1.00 69.12 83 ALA A CA 1
ATOM 625 C C . ALA A 1 83 ? 21.716 3.267 -4.992 1.00 69.12 83 ALA A C 1
ATOM 627 O O . ALA A 1 83 ? 22.501 3.900 -5.695 1.00 69.12 83 ALA A O 1
ATOM 628 N N . ILE A 1 84 ? 20.952 3.863 -4.068 1.00 76.12 84 ILE A N 1
ATOM 629 C CA . ILE A 1 84 ? 20.979 5.315 -3.794 1.00 76.12 84 ILE A CA 1
ATOM 630 C C . ILE A 1 84 ? 21.969 5.717 -2.690 1.00 76.12 84 ILE A C 1
ATOM 632 O O . ILE A 1 84 ? 22.198 6.908 -2.488 1.00 76.12 84 ILE A O 1
ATOM 636 N N . GLN A 1 85 ? 22.527 4.749 -1.958 1.00 66.38 85 GLN A N 1
ATOM 637 C CA . GLN A 1 85 ? 23.561 4.968 -0.937 1.00 66.38 85 GLN A CA 1
ATOM 638 C C . GLN A 1 85 ? 25.001 4.794 -1.465 1.00 66.38 85 GLN A C 1
ATOM 640 O O . GLN A 1 85 ? 25.942 4.849 -0.669 1.00 66.38 85 GLN A O 1
ATOM 645 N N . GLN A 1 86 ? 25.184 4.616 -2.780 1.00 45.81 86 GLN A N 1
ATOM 646 C CA . GLN A 1 86 ? 26.487 4.643 -3.470 1.00 45.81 86 GLN A CA 1
ATOM 647 C C . GLN A 1 86 ? 26.779 6.012 -4.086 1.00 45.81 86 GLN A C 1
ATOM 649 O O . GLN A 1 86 ? 27.977 6.376 -4.124 1.00 45.81 86 GLN A O 1
#

Foldseek 3Di:
DDPPPPPPAAEEAEDEACAQVLVVVVVVCVVVVDAASYEYEYPENLHHDYDHSPNSVVVLVVCVVGYHYHYDYDPVNVVVVVVVVD

Nearest PDB structures (foldseek):
  1fjm-assembly2_B  TM=7.520E-01  e=9.825E-04  Oryctolagus cuniculus
  6zeh-assembly2_B  TM=7.547E-01  e=1.273E-03  Homo sapiens
  6ghm-assembly2_B  TM=7.502E-01  e=2.004E-03  Homo sapiens
  7sqc-assembly1_6C  TM=7.452E-01  e=1.878E-03  Chlamydomonas reinhardtii
  7sqc-assembly1_6D  TM=7.432E-01  e=3.366E-03  Chlamydomonas reinhardtii

Mean predicted aligned error: 8.72 Å

pLDDT: mean 80.56, std 15.65, range [36.91, 95.44]

Solvent-accessible surface area (backbone atoms only — not comparable to full-atom values): 5006 Å² total; per-residue (Å²): 141,81,85,79,79,77,75,78,71,67,44,81,47,79,40,69,74,44,30,4,43,37,70,60,51,52,52,50,47,69,72,68,56,84,43,65,66,25,35,41,35,37,65,18,36,50,53,60,99,38,94,35,35,67,56,33,52,52,51,62,57,55,42,54,81,52,24,50,66,48,77,47,83,21,75,62,54,53,54,51,55,59,65,76,75,111

Radius of gyration: 15.49 Å; Cα contacts (8 Å, |Δi|>4): 125; chains: 1; bounding box: 61×18×34 Å

Secondary structure (DSSP, 8-state):
-------PPP-EEEE---TT-HHHHHHHHHHH---TT-EEEE-S--SSSSS-HHHHHHHHHHGGGTSEEEEPPPHHHHHHHHHH--

Sequence (86 aa):
MTTSNNTASARTIAIGDIHGCADELEQLLQLIQPTADDTLVFLGDYIDRGPDSQRVINTVIGLRETCEVVTLVGNHEIMLLDAIQQ